Protein AF-A0A256Z3S7-F1 (afdb_monomer)

Structure (mmCIF, N/CA/C/O backbone):
data_AF-A0A256Z3S7-F1
#
_entry.id   AF-A0A256Z3S7-F1
#
loop_
_atom_site.group_PDB
_atom_site.id
_atom_site.type_symbol
_atom_site.label_atom_id
_atom_site.label_alt_id
_atom_site.label_comp_id
_atom_site.label_asym_id
_atom_site.label_entity_id
_atom_site.label_seq_id
_atom_site.pdbx_PDB_ins_code
_atom_site.Cartn_x
_atom_site.Cartn_y
_atom_site.Cartn_z
_atom_site.occupancy
_atom_site.B_iso_or_equiv
_atom_site.auth_seq_id
_atom_site.auth_comp_id
_atom_site.auth_asym_id
_atom_site.auth_atom_id
_atom_site.pdbx_PDB_model_num
ATOM 1 N N . MET A 1 1 ? -4.916 5.530 19.185 1.00 56.97 1 MET A N 1
ATOM 2 C CA . MET A 1 1 ? -5.969 5.073 18.255 1.00 56.97 1 MET A CA 1
ATOM 3 C C . MET A 1 1 ? -6.648 3.812 18.775 1.00 56.97 1 MET A C 1
ATOM 5 O O . MET A 1 1 ? -7.869 3.793 18.830 1.00 56.97 1 MET A O 1
ATOM 9 N N . GLU A 1 2 ? -5.880 2.841 19.279 1.00 60.59 2 GLU A N 1
ATOM 10 C CA . GLU A 1 2 ? -6.376 1.605 19.919 1.00 60.59 2 GLU A CA 1
ATOM 11 C C . GLU A 1 2 ? -7.534 1.818 20.911 1.00 60.59 2 GLU A C 1
ATOM 13 O O . GLU A 1 2 ? -8.605 1.255 20.718 1.00 60.59 2 GLU A O 1
ATOM 18 N N . GLN A 1 3 ? -7.397 2.727 21.888 1.00 55.47 3 GLN A N 1
ATOM 19 C CA . GLN A 1 3 ? -8.476 3.017 22.854 1.00 55.47 3 GLN A CA 1
ATOM 20 C C . GLN A 1 3 ? -9.798 3.489 22.218 1.00 55.47 3 GLN A C 1
ATOM 22 O O . GLN A 1 3 ? -10.855 3.338 22.820 1.00 55.47 3 GLN A O 1
ATOM 27 N N . ARG A 1 4 ? -9.764 4.111 21.030 1.00 59.88 4 ARG A N 1
ATOM 28 C CA . ARG A 1 4 ? -10.973 4.569 20.317 1.00 59.88 4 ARG A CA 1
ATOM 29 C C . ARG A 1 4 ? -11.617 3.428 19.534 1.00 59.88 4 ARG A C 1
ATOM 31 O O . ARG A 1 4 ? -12.839 3.381 19.465 1.00 59.88 4 ARG A O 1
ATOM 38 N N . ILE A 1 5 ? -10.804 2.527 18.984 1.00 60.25 5 ILE A N 1
ATOM 39 C CA . ILE A 1 5 ? -11.261 1.337 18.257 1.00 60.25 5 ILE A CA 1
ATOM 40 C C . ILE A 1 5 ? -12.014 0.407 19.209 1.00 60.25 5 ILE A C 1
ATOM 42 O O . ILE A 1 5 ? -13.134 0.020 18.901 1.00 60.25 5 ILE A O 1
ATOM 46 N N . GLU A 1 6 ? -11.473 0.158 20.406 1.00 61.12 6 GLU A N 1
ATOM 47 C CA . GLU A 1 6 ? -12.134 -0.666 21.433 1.00 61.12 6 GLU A CA 1
ATOM 48 C C . GLU A 1 6 ? -13.497 -0.117 21.896 1.00 61.12 6 GLU A C 1
ATOM 50 O O . GLU A 1 6 ? -14.339 -0.875 22.372 1.00 61.12 6 GLU A O 1
ATOM 55 N N . LEU A 1 7 ? -13.722 1.197 21.778 1.00 57.28 7 LEU A N 1
ATOM 56 C CA . LEU A 1 7 ? -14.959 1.862 22.205 1.00 57.28 7 LEU A CA 1
ATOM 57 C C . LEU A 1 7 ? -16.008 1.993 21.091 1.00 57.28 7 LEU A C 1
ATOM 59 O O . LEU A 1 7 ? -17.179 2.207 21.401 1.00 57.28 7 LEU A O 1
ATOM 63 N N . ALA A 1 8 ? -15.599 1.927 19.822 1.00 60.81 8 ALA A N 1
ATOM 64 C CA . ALA A 1 8 ? -16.454 2.232 18.673 1.00 60.81 8 ALA A CA 1
ATOM 65 C C . ALA A 1 8 ? -16.735 1.024 17.768 1.00 60.81 8 ALA A C 1
ATOM 67 O O . ALA A 1 8 ? -17.721 1.046 17.036 1.00 60.81 8 ALA A O 1
ATOM 68 N N . LEU A 1 9 ? -15.892 -0.011 17.805 1.00 59.59 9 LEU A N 1
ATOM 69 C CA . LEU A 1 9 ? -15.945 -1.161 16.903 1.00 59.59 9 LEU A CA 1
ATOM 70 C C . LEU A 1 9 ? -15.899 -2.471 17.698 1.00 59.59 9 LEU A C 1
ATOM 72 O O . LEU A 1 9 ? -15.352 -2.532 18.801 1.00 59.59 9 LEU A O 1
ATOM 76 N N . TYR A 1 10 ? -16.488 -3.536 17.148 1.00 64.56 10 TYR A N 1
ATOM 77 C CA . TYR A 1 10 ? -16.454 -4.846 17.796 1.00 64.56 10 TYR A CA 1
ATOM 78 C C . TYR A 1 10 ? -15.004 -5.353 17.907 1.00 64.56 10 TYR A C 1
ATOM 80 O O . TYR A 1 10 ? -14.239 -5.231 16.947 1.00 64.56 10 TYR A O 1
ATOM 88 N N . PRO A 1 11 ? -14.592 -5.955 19.035 1.00 58.75 11 PRO A N 1
ATOM 89 C CA . PRO A 1 11 ? -13.247 -6.508 19.163 1.00 58.75 11 PRO A CA 1
ATOM 90 C C . PRO A 1 11 ? -12.945 -7.506 18.034 1.00 58.75 11 PRO A C 1
ATOM 92 O O . PRO A 1 11 ? -13.712 -8.441 17.818 1.00 58.75 11 PRO A O 1
ATOM 95 N N . GLY A 1 12 ? -11.838 -7.300 17.314 1.00 67.06 12 GLY A N 1
ATOM 96 C CA . GLY A 1 12 ? -11.428 -8.146 16.184 1.00 67.06 12 GLY A CA 1
ATOM 97 C C . GLY A 1 12 ? -12.041 -7.788 14.823 1.00 67.06 12 GLY A C 1
ATOM 98 O O . GLY A 1 12 ? -11.757 -8.477 13.852 1.00 67.06 12 GLY A O 1
ATOM 99 N N . SER A 1 13 ? -12.835 -6.716 14.731 1.00 74.00 13 SER A N 1
ATOM 100 C CA . SER A 1 13 ? -13.404 -6.225 13.460 1.00 74.00 13 SER A CA 1
ATOM 101 C C . SER A 1 13 ? -12.474 -5.289 12.677 1.00 74.00 13 SER A C 1
ATOM 103 O O . SER A 1 13 ? -12.843 -4.793 11.619 1.00 74.00 13 SER A O 1
ATOM 105 N N . VAL A 1 14 ? -11.252 -5.053 13.161 1.00 77.12 14 VAL A N 1
ATOM 106 C CA . VAL A 1 14 ? -10.243 -4.220 12.492 1.00 77.12 14 VAL A CA 1
ATOM 107 C C . VAL A 1 14 ? -8.931 -4.987 12.433 1.00 77.12 14 VAL A C 1
ATOM 109 O O . VAL A 1 14 ? -8.476 -5.507 13.454 1.00 77.12 14 VAL A O 1
ATOM 112 N N . ASP A 1 15 ? -8.332 -5.057 11.246 1.00 82.38 15 ASP A N 1
ATOM 113 C CA . ASP A 1 15 ? -6.994 -5.612 11.072 1.00 82.38 15 ASP A CA 1
ATOM 114 C C . ASP A 1 15 ? -5.966 -4.764 11.840 1.00 82.38 15 ASP A C 1
ATOM 116 O O . ASP A 1 15 ? -6.046 -3.534 11.860 1.00 82.38 15 ASP A O 1
ATOM 120 N N . LEU A 1 16 ? -5.000 -5.418 12.485 1.00 80.81 16 LEU A N 1
ATOM 121 C CA . LEU A 1 16 ? -4.012 -4.766 13.347 1.00 80.81 16 LEU A CA 1
ATOM 122 C C . LEU A 1 16 ? -3.141 -3.746 12.605 1.00 80.81 16 LEU A C 1
ATOM 124 O O . LEU A 1 16 ? -2.611 -2.848 13.248 1.00 80.81 16 LEU A O 1
ATOM 128 N N . GLU A 1 17 ? -3.005 -3.854 11.282 1.00 82.69 17 GLU A N 1
ATOM 129 C CA . GLU A 1 17 ? -2.214 -2.907 10.493 1.00 82.69 17 GLU A CA 1
ATOM 130 C C . GLU A 1 17 ? -2.982 -1.615 10.134 1.00 82.69 17 GLU A C 1
ATOM 132 O O . GLU A 1 17 ? -2.378 -0.611 9.756 1.00 82.69 17 GLU A O 1
ATOM 137 N N . VAL A 1 18 ? -4.317 -1.610 10.241 1.00 85.44 18 VAL A N 1
ATOM 138 C CA . VAL A 1 18 ? -5.165 -0.465 9.851 1.00 85.44 18 VAL A CA 1
ATOM 139 C C . VAL A 1 18 ? -4.952 0.783 10.717 1.00 85.44 18 VAL A C 1
ATOM 141 O O . VAL A 1 18 ? -4.883 1.875 10.150 1.00 85.44 18 VAL A O 1
ATOM 144 N N . PRO A 1 19 ? -4.857 0.695 12.059 1.00 83.88 19 PRO A N 1
ATOM 145 C CA . PRO A 1 19 ? -4.697 1.875 12.906 1.00 83.88 19 PRO A CA 1
ATOM 146 C C . PRO A 1 19 ? -3.385 2.613 12.635 1.00 83.88 19 PRO A C 1
ATOM 148 O O . PRO A 1 19 ? -3.392 3.842 12.573 1.00 83.88 19 PRO A O 1
ATOM 151 N N . ASP A 1 20 ? -2.296 1.868 12.439 1.00 83.69 20 ASP A N 1
ATOM 152 C CA . ASP A 1 20 ? -0.979 2.423 12.122 1.00 83.69 20 ASP A CA 1
ATOM 153 C C . ASP A 1 20 ? -0.988 3.062 10.728 1.00 83.69 20 ASP A C 1
ATOM 155 O O . ASP A 1 20 ? -0.588 4.214 10.574 1.00 83.69 20 ASP A O 1
ATOM 159 N N . LEU A 1 21 ? -1.582 2.387 9.736 1.00 83.31 21 LEU A N 1
ATOM 160 C CA . LEU A 1 21 ? -1.725 2.940 8.389 1.00 83.31 21 LEU A CA 1
ATOM 161 C C . LEU A 1 21 ? -2.529 4.250 8.374 1.00 83.31 21 LEU A C 1
ATOM 163 O O . LEU A 1 21 ? -2.160 5.204 7.691 1.00 83.31 21 LEU A O 1
ATOM 167 N N . ILE A 1 22 ? -3.631 4.323 9.125 1.00 84.81 22 ILE A N 1
ATOM 168 C CA . ILE A 1 22 ? -4.441 5.546 9.216 1.00 84.81 22 ILE A CA 1
ATOM 169 C C . ILE A 1 22 ? -3.680 6.657 9.945 1.00 84.81 22 ILE A C 1
ATOM 171 O O . ILE A 1 22 ? -3.813 7.827 9.570 1.00 84.81 22 ILE A O 1
ATOM 175 N N . ALA A 1 23 ? -2.892 6.321 10.969 1.00 83.50 23 ALA A N 1
ATOM 176 C CA . ALA A 1 23 ? -2.044 7.288 11.655 1.00 83.50 23 ALA A CA 1
ATOM 177 C C . ALA A 1 23 ? -1.020 7.901 10.686 1.00 83.50 23 ALA A C 1
ATOM 179 O O . ALA A 1 23 ? -0.966 9.128 10.587 1.00 83.50 23 ALA A O 1
ATOM 180 N N . ASP A 1 24 ? -0.325 7.070 9.904 1.00 82.56 24 ASP A N 1
ATOM 181 C CA . ASP A 1 24 ? 0.627 7.508 8.874 1.00 82.56 24 ASP A CA 1
ATOM 182 C C . ASP A 1 24 ? -0.053 8.404 7.823 1.00 82.56 24 ASP A C 1
ATOM 184 O O . ASP A 1 24 ? 0.425 9.492 7.501 1.00 82.56 24 ASP A O 1
ATOM 188 N N . MET A 1 25 ? -1.227 7.999 7.320 1.00 79.50 25 MET A N 1
ATOM 189 C CA . MET A 1 25 ? -2.002 8.790 6.352 1.00 79.50 25 MET A CA 1
ATOM 190 C C . MET A 1 25 ? -2.455 10.146 6.905 1.00 79.50 25 MET A C 1
ATOM 192 O O . MET A 1 25 ? -2.652 11.091 6.139 1.00 79.50 25 MET A O 1
ATOM 196 N N . SER A 1 26 ? -2.662 10.234 8.219 1.00 79.06 26 SER A N 1
ATOM 197 C CA . SER A 1 26 ? -3.134 11.445 8.890 1.00 79.06 26 SER A CA 1
ATOM 198 C C . SER A 1 26 ? -1.993 12.367 9.310 1.00 79.06 26 SER A C 1
ATOM 200 O O . SER A 1 26 ? -2.240 13.556 9.531 1.00 79.06 26 SER A O 1
ATOM 202 N N . GLU A 1 27 ? -0.756 11.865 9.389 1.00 75.81 27 GLU A N 1
ATOM 203 C CA . GLU A 1 27 ? 0.432 12.641 9.756 1.00 75.81 27 GLU A CA 1
ATOM 204 C C . GLU A 1 27 ? 0.688 13.790 8.766 1.00 75.81 27 GLU A C 1
ATOM 206 O O . GLU A 1 27 ? 0.999 14.900 9.196 1.00 75.81 27 GLU A O 1
ATOM 211 N N . GLU A 1 28 ? 0.416 13.589 7.468 1.00 65.50 28 GLU A N 1
ATOM 212 C CA . GLU A 1 28 ? 0.464 14.656 6.449 1.00 65.50 28 GLU A CA 1
ATOM 213 C C . GLU A 1 28 ? -0.428 15.860 6.793 1.00 65.50 28 GLU A C 1
ATOM 215 O O . GLU A 1 28 ? -0.111 17.001 6.453 1.00 65.50 28 GLU A O 1
ATOM 220 N N . THR A 1 29 ? -1.560 15.610 7.452 1.00 63.44 29 THR A N 1
ATOM 221 C CA . THR A 1 29 ? -2.526 16.642 7.862 1.00 63.44 29 THR A CA 1
ATOM 222 C C . THR A 1 29 ? -2.371 17.078 9.319 1.00 63.44 29 THR A C 1
ATOM 224 O O . THR A 1 29 ? -2.857 18.147 9.685 1.00 63.44 29 THR A O 1
ATOM 227 N N . GLY A 1 30 ? -1.706 16.273 10.155 1.00 61.66 30 GLY A N 1
ATOM 228 C CA . GLY A 1 30 ? -1.516 16.517 11.586 1.00 61.66 30 GLY A CA 1
ATOM 229 C C . GLY A 1 30 ? -2.804 16.524 12.423 1.00 61.66 30 GLY A C 1
ATOM 230 O O . GLY A 1 30 ? -2.787 17.027 13.547 1.00 61.66 30 GLY A O 1
ATOM 231 N N . ASP A 1 31 ? -3.922 16.004 11.902 1.00 74.75 31 ASP A N 1
ATOM 232 C CA . ASP A 1 31 ? -5.238 16.111 12.540 1.00 74.75 31 ASP A CA 1
ATOM 233 C C . ASP A 1 31 ? -5.771 14.747 13.008 1.00 74.75 31 ASP A C 1
ATOM 235 O O . ASP A 1 31 ? -6.175 13.888 12.225 1.00 74.75 31 ASP A O 1
ATOM 239 N N . ALA A 1 32 ? -5.842 14.556 14.326 1.00 76.31 32 ALA A N 1
ATOM 240 C CA . ALA A 1 32 ? -6.436 13.363 14.927 1.00 76.31 32 ALA A CA 1
ATOM 241 C C . ALA A 1 32 ? -7.942 13.221 14.627 1.00 76.31 32 ALA A C 1
ATOM 243 O O . ALA A 1 32 ? -8.480 12.116 14.700 1.00 76.31 32 ALA A O 1
ATOM 244 N N . ARG A 1 33 ? -8.639 14.319 14.299 1.00 79.50 33 ARG A N 1
ATOM 245 C CA . ARG A 1 33 ? -10.028 14.274 13.826 1.00 79.50 33 ARG A CA 1
ATOM 246 C C . ARG A 1 33 ? -10.102 13.619 12.453 1.00 79.50 33 ARG A C 1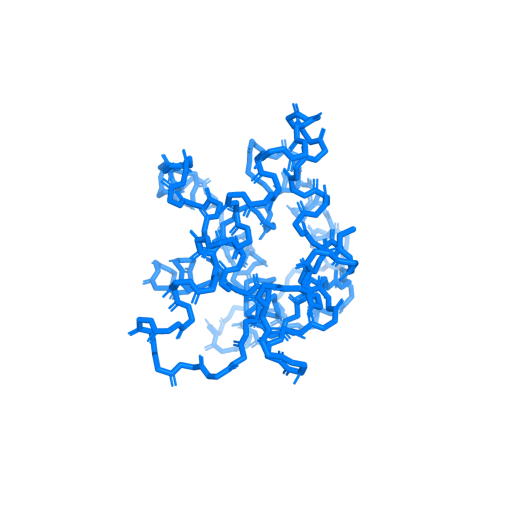
ATOM 248 O O . ARG A 1 33 ? -10.963 12.766 12.266 1.00 79.50 33 ARG A O 1
ATOM 255 N N . PHE A 1 34 ? -9.178 13.965 11.558 1.00 81.44 34 PHE A N 1
ATOM 256 C CA . PHE A 1 34 ? -9.082 13.355 10.235 1.00 81.44 34 PHE A CA 1
ATOM 257 C C . PHE A 1 34 ? -8.841 11.845 10.339 1.00 81.44 34 PHE A C 1
ATOM 259 O O . PHE A 1 34 ? -9.540 11.076 9.691 1.00 81.44 34 PHE A O 1
ATOM 266 N N . ALA A 1 35 ? -7.965 11.403 11.246 1.00 83.31 35 ALA A N 1
ATOM 267 C CA . ALA A 1 35 ? -7.741 9.976 11.500 1.00 83.31 35 ALA A CA 1
ATOM 268 C C . ALA A 1 35 ? -9.019 9.227 11.937 1.00 83.31 35 ALA A C 1
ATOM 270 O O . ALA A 1 35 ? -9.285 8.113 11.490 1.00 83.31 35 ALA A O 1
ATOM 271 N N . ILE A 1 36 ? -9.826 9.831 12.818 1.00 83.50 36 ILE A N 1
ATOM 272 C CA . ILE A 1 36 ? -11.085 9.232 13.295 1.00 83.50 36 ILE A CA 1
ATOM 273 C C . ILE A 1 36 ? -12.123 9.175 12.171 1.00 83.50 36 ILE A C 1
ATOM 275 O O . ILE A 1 36 ? -12.807 8.165 12.026 1.00 83.50 36 ILE A O 1
ATOM 279 N N . GLU A 1 37 ? -12.239 10.245 11.389 1.00 84.94 37 GLU A N 1
ATOM 280 C CA . GLU A 1 37 ? -13.148 10.311 10.245 1.00 84.94 37 GLU A CA 1
ATOM 281 C C . GLU A 1 37 ? -12.771 9.280 9.177 1.00 84.94 37 GLU A C 1
ATOM 283 O O . GLU A 1 37 ? -13.631 8.540 8.702 1.00 84.94 37 GLU A O 1
ATOM 288 N N . LEU A 1 38 ? -11.474 9.154 8.881 1.00 86.69 38 LEU A N 1
ATOM 289 C CA . LEU A 1 38 ? -10.950 8.178 7.932 1.00 86.69 38 LEU A CA 1
ATOM 290 C C . LEU A 1 38 ? -11.247 6.739 8.373 1.00 86.69 38 LEU A C 1
ATOM 292 O O . LEU A 1 38 ? -11.691 5.930 7.561 1.00 86.69 38 LEU A O 1
ATOM 296 N N . LEU A 1 39 ? -11.063 6.431 9.662 1.00 88.06 39 LEU A N 1
ATOM 297 C CA . LEU A 1 39 ? -11.407 5.123 10.226 1.00 88.06 39 LEU A CA 1
ATOM 298 C C . LEU A 1 39 ? -12.913 4.845 10.156 1.00 88.06 39 LEU A C 1
ATOM 300 O O . LEU A 1 39 ? -13.307 3.739 9.794 1.00 88.06 39 LEU A O 1
ATOM 304 N N . GLY A 1 40 ? -13.747 5.835 10.486 1.00 87.44 40 GLY A N 1
ATOM 305 C CA . GLY A 1 40 ? -15.200 5.714 10.378 1.00 87.44 40 GLY A CA 1
ATOM 306 C C . GLY A 1 40 ? -15.624 5.395 8.946 1.00 87.44 40 GLY A C 1
ATOM 307 O O . GLY A 1 40 ? -16.360 4.438 8.718 1.00 87.44 40 GLY A O 1
ATOM 308 N N . ARG A 1 41 ? -15.068 6.117 7.968 1.00 89.62 41 ARG A N 1
ATOM 309 C CA . ARG A 1 41 ? -15.360 5.877 6.554 1.00 89.62 41 ARG A CA 1
ATOM 310 C C . ARG A 1 41 ? -14.842 4.522 6.066 1.00 89.62 41 ARG A C 1
ATOM 312 O O . ARG A 1 41 ? -15.517 3.866 5.282 1.00 89.62 41 ARG A O 1
ATOM 319 N N . ALA A 1 42 ? -13.682 4.071 6.541 1.00 89.62 42 ALA A N 1
ATOM 320 C CA . ALA A 1 42 ? -13.169 2.737 6.231 1.00 89.62 42 ALA A CA 1
ATOM 321 C C . ALA A 1 42 ? -14.096 1.627 6.762 1.00 89.62 42 ALA A C 1
ATOM 323 O O . ALA A 1 42 ? -14.328 0.640 6.067 1.00 89.62 42 ALA A O 1
ATOM 324 N N . ALA A 1 43 ? -14.656 1.799 7.963 1.00 88.81 43 ALA A N 1
ATOM 325 C CA . ALA A 1 43 ? -15.629 0.866 8.526 1.00 88.81 43 ALA A CA 1
ATOM 326 C C . ALA A 1 43 ? -16.940 0.839 7.724 1.00 88.81 43 ALA A C 1
ATOM 328 O O . ALA A 1 43 ? -17.429 -0.243 7.409 1.00 88.81 43 ALA A O 1
ATOM 329 N N . GLU A 1 44 ? -17.457 2.004 7.321 1.00 89.62 44 GLU A N 1
ATOM 330 C CA . GLU A 1 44 ? -18.629 2.092 6.435 1.00 89.62 44 GLU A CA 1
ATOM 331 C C . GLU A 1 44 ? -18.391 1.365 5.104 1.00 89.62 44 GLU A C 1
ATOM 333 O O . GLU A 1 44 ? -19.244 0.607 4.657 1.00 89.62 44 GLU A O 1
ATOM 338 N N . ILE A 1 45 ? -17.216 1.539 4.485 1.00 88.88 45 ILE A N 1
ATOM 339 C CA . ILE A 1 45 ? -16.866 0.857 3.228 1.00 88.88 45 ILE A CA 1
ATOM 340 C C . ILE A 1 45 ? -16.808 -0.666 3.417 1.00 88.88 45 ILE A C 1
ATOM 342 O O . ILE A 1 45 ? -17.262 -1.401 2.540 1.00 88.88 45 ILE A O 1
ATOM 346 N N . ALA A 1 46 ? -16.267 -1.147 4.540 1.00 88.94 46 ALA A N 1
ATOM 347 C CA . ALA A 1 46 ? -16.254 -2.575 4.859 1.00 88.94 46 ALA A CA 1
ATOM 348 C C . ALA A 1 46 ? -17.686 -3.127 4.982 1.00 88.94 46 ALA A C 1
ATOM 350 O O . ALA A 1 46 ? -18.015 -4.146 4.374 1.00 88.94 46 ALA A O 1
ATOM 351 N N . GLU A 1 47 ? -18.561 -2.409 5.691 1.00 86.62 47 GLU A N 1
ATOM 352 C CA . GLU A 1 47 ? -19.967 -2.780 5.868 1.00 86.62 47 GLU A CA 1
ATOM 353 C C . GLU A 1 47 ? -20.741 -2.768 4.539 1.00 86.62 47 GLU A C 1
ATOM 355 O O . GLU A 1 47 ? -21.451 -3.726 4.229 1.00 86.62 47 GLU A O 1
ATOM 360 N N . GLU A 1 48 ? -20.548 -1.740 3.705 1.00 88.75 48 GLU A N 1
ATOM 361 C CA . GLU A 1 48 ? -21.125 -1.643 2.355 1.00 88.75 48 GLU A CA 1
ATOM 362 C C . GLU A 1 48 ? -20.711 -2.831 1.462 1.00 88.75 48 GLU A C 1
ATOM 364 O O . GLU A 1 48 ? -21.490 -3.279 0.615 1.00 88.75 48 GLU A O 1
ATOM 369 N N . ARG A 1 49 ? -19.500 -3.368 1.663 1.00 87.06 49 ARG A N 1
ATOM 370 C CA . ARG A 1 49 ? -18.970 -4.552 0.962 1.00 87.06 49 ARG A CA 1
ATOM 371 C C . ARG A 1 49 ? -19.397 -5.881 1.594 1.00 87.06 49 ARG A C 1
ATOM 373 O O . ARG A 1 49 ? -19.138 -6.934 1.013 1.00 87.06 49 ARG A O 1
ATOM 380 N N . GLY A 1 50 ? -20.077 -5.848 2.740 1.00 86.94 50 GLY A N 1
ATOM 381 C CA . GLY A 1 50 ? -20.462 -7.037 3.500 1.00 86.94 50 GLY A CA 1
ATOM 382 C C . GLY A 1 50 ? -19.279 -7.742 4.169 1.00 86.94 50 GLY A C 1
ATOM 383 O O . GLY A 1 50 ? -19.347 -8.946 4.414 1.00 86.94 50 GLY A O 1
ATOM 384 N N . GLU A 1 51 ? -18.191 -7.017 4.430 1.00 87.69 51 GLU A N 1
ATOM 385 C CA . GLU A 1 51 ? -16.992 -7.530 5.086 1.00 87.69 51 GLU A CA 1
ATOM 386 C C . GLU A 1 51 ? -17.030 -7.217 6.588 1.00 87.69 51 GLU A C 1
ATOM 388 O O . GLU A 1 51 ? -17.196 -6.073 7.003 1.00 87.69 51 GLU A O 1
ATOM 393 N N . GLU A 1 52 ? -16.849 -8.241 7.424 1.00 81.44 52 GLU A N 1
ATOM 394 C CA . GLU A 1 52 ? -16.845 -8.098 8.891 1.00 81.44 52 GLU A CA 1
ATOM 395 C C . GLU A 1 52 ? -15.526 -7.519 9.439 1.00 81.44 52 GLU A C 1
ATOM 397 O O . GLU A 1 52 ? -15.438 -7.172 10.618 1.00 81.44 52 GLU A O 1
ATOM 402 N N . LEU A 1 53 ? -14.495 -7.440 8.590 1.00 86.44 53 LEU A N 1
ATOM 403 C CA . LEU A 1 53 ? -13.153 -6.991 8.939 1.00 86.44 53 LEU A CA 1
ATOM 404 C C . LEU A 1 53 ? -12.786 -5.736 8.143 1.00 86.44 53 LEU A C 1
ATOM 406 O O . LEU A 1 53 ? -12.747 -5.743 6.913 1.00 86.44 53 LEU A O 1
ATOM 410 N N . VAL A 1 54 ? -12.434 -4.664 8.846 1.00 88.31 54 VAL A N 1
ATOM 411 C CA . VAL A 1 54 ? -11.822 -3.483 8.240 1.00 88.31 54 VAL A CA 1
ATOM 412 C C . VAL A 1 54 ? -10.373 -3.809 7.892 1.00 88.31 54 VAL A C 1
ATOM 414 O O . VAL A 1 54 ? -9.579 -4.125 8.777 1.00 88.31 54 VAL A O 1
ATOM 417 N N . THR A 1 55 ? -10.027 -3.722 6.609 1.00 89.12 55 THR A N 1
ATOM 418 C CA . THR A 1 55 ? -8.699 -4.037 6.074 1.00 89.12 55 THR A CA 1
ATOM 419 C C . THR A 1 55 ? -7.952 -2.764 5.656 1.00 89.12 55 THR A C 1
ATOM 421 O O . THR A 1 55 ? -8.570 -1.705 5.487 1.00 89.12 55 THR A O 1
ATOM 424 N N . PRO A 1 56 ? -6.627 -2.839 5.423 1.00 86.44 56 PRO A N 1
ATOM 425 C CA . PRO A 1 56 ? -5.851 -1.723 4.875 1.00 86.44 56 PRO A CA 1
ATOM 426 C C . PRO A 1 56 ? -6.403 -1.159 3.558 1.00 86.44 56 PRO A C 1
ATOM 428 O O . PRO A 1 56 ? -6.254 0.029 3.271 1.00 86.44 56 PRO A O 1
ATOM 431 N N . GLU A 1 57 ? -7.078 -1.992 2.765 1.00 84.44 57 GLU A N 1
ATOM 432 C CA . GLU A 1 57 ? -7.701 -1.561 1.518 1.00 84.44 57 GLU A CA 1
ATOM 433 C C . GLU A 1 57 ? -8.901 -0.639 1.759 1.00 84.44 57 GLU A C 1
ATOM 435 O O . GLU A 1 57 ? -9.046 0.367 1.066 1.00 84.44 57 GLU A O 1
ATOM 440 N N . HIS A 1 58 ? -9.703 -0.901 2.795 1.00 89.88 58 HIS A N 1
ATOM 441 C CA . HIS A 1 58 ? -10.797 -0.010 3.186 1.00 89.88 58 HIS A CA 1
ATOM 442 C C . HIS A 1 58 ? -10.284 1.363 3.637 1.00 89.88 58 HIS A C 1
ATOM 444 O O . HIS A 1 58 ? -10.891 2.382 3.308 1.00 89.88 58 HIS A O 1
ATOM 450 N N . ALA A 1 59 ? -9.140 1.409 4.329 1.00 87.75 59 ALA A N 1
ATOM 451 C CA . ALA A 1 59 ? -8.501 2.664 4.728 1.00 87.75 59 ALA A CA 1
ATOM 452 C C . ALA A 1 59 ? -8.010 3.479 3.517 1.00 87.75 59 ALA A C 1
ATOM 454 O O . ALA A 1 59 ? -8.256 4.685 3.440 1.00 87.75 59 ALA A O 1
ATOM 455 N N . ARG A 1 60 ? -7.381 2.827 2.528 1.00 85.00 60 ARG A N 1
ATOM 456 C CA . ARG A 1 60 ? -6.994 3.482 1.265 1.00 85.00 60 ARG A CA 1
ATOM 457 C C . ARG A 1 60 ? -8.204 3.980 0.481 1.00 85.00 60 ARG A C 1
ATOM 459 O O . ARG A 1 60 ? -8.204 5.128 0.042 1.00 85.00 60 ARG A O 1
ATOM 466 N N . ALA A 1 61 ? -9.250 3.161 0.361 1.00 84.06 61 ALA A N 1
ATOM 467 C CA . ALA A 1 61 ? -10.502 3.557 -0.282 1.00 84.06 61 ALA A CA 1
ATOM 468 C C . ALA A 1 61 ? -11.114 4.789 0.403 1.00 84.06 61 ALA A C 1
ATOM 470 O O . ALA A 1 61 ? -11.477 5.754 -0.268 1.00 84.06 61 ALA A O 1
ATOM 471 N N . ALA A 1 62 ? -11.147 4.815 1.738 1.00 87.19 62 ALA A N 1
ATOM 472 C CA . ALA A 1 62 ? -11.598 5.975 2.501 1.00 87.19 62 ALA A CA 1
ATOM 473 C C . ALA A 1 62 ? -10.762 7.237 2.209 1.00 87.19 62 ALA A C 1
ATOM 475 O O . ALA A 1 62 ? -11.329 8.319 2.056 1.00 87.19 62 ALA A O 1
ATOM 476 N N . LYS A 1 63 ? -9.431 7.114 2.070 1.00 81.69 63 LYS A N 1
ATOM 477 C CA . LYS A 1 63 ? -8.544 8.250 1.740 1.00 81.69 63 LYS A CA 1
ATOM 478 C C . LYS A 1 63 ? -8.843 8.798 0.343 1.00 81.69 63 LYS A C 1
ATOM 480 O O . LYS A 1 63 ? -8.936 10.017 0.175 1.00 81.69 63 LYS A O 1
ATOM 485 N N . ALA A 1 64 ? -9.053 7.909 -0.627 1.00 76.12 64 ALA A N 1
ATOM 486 C CA . ALA A 1 64 ? -9.389 8.266 -2.004 1.00 76.12 64 ALA A CA 1
ATOM 487 C C . ALA A 1 64 ? -10.736 8.999 -2.119 1.00 76.12 64 ALA A C 1
ATOM 489 O O . ALA A 1 64 ? -10.851 9.947 -2.894 1.00 76.12 64 ALA A O 1
ATOM 490 N N . TYR A 1 65 ? -11.731 8.647 -1.295 1.00 75.00 65 TYR A N 1
ATOM 491 C CA . TYR A 1 65 ? -12.998 9.389 -1.229 1.00 75.00 65 TYR A CA 1
ATOM 492 C C . TYR A 1 65 ? -12.814 10.851 -0.796 1.00 75.00 65 TYR A C 1
ATOM 494 O O . TYR A 1 65 ? -13.521 11.731 -1.289 1.00 75.00 65 TYR A O 1
ATOM 502 N N . THR A 1 66 ? -11.874 11.125 0.111 1.00 68.06 66 THR A N 1
ATOM 503 C CA . THR A 1 66 ? -11.656 12.477 0.652 1.00 68.06 66 THR A CA 1
ATOM 504 C C . THR A 1 66 ? -10.791 13.348 -0.259 1.00 68.06 66 THR A C 1
ATOM 506 O O . THR A 1 66 ? -10.955 14.569 -0.300 1.00 68.06 66 THR A O 1
ATOM 509 N N . LYS A 1 67 ? -9.880 12.734 -1.019 1.00 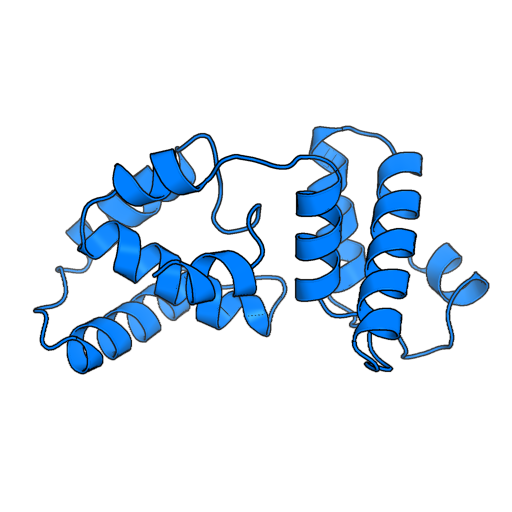63.81 67 LYS A N 1
ATOM 510 C CA . LYS A 1 67 ? -9.116 13.386 -2.088 1.00 63.81 67 LYS A CA 1
ATOM 511 C C . LYS A 1 67 ? -9.228 12.543 -3.359 1.00 63.81 67 LYS A C 1
ATOM 513 O O . LYS A 1 67 ? -8.341 11.721 -3.593 1.00 63.81 67 LYS A O 1
ATOM 51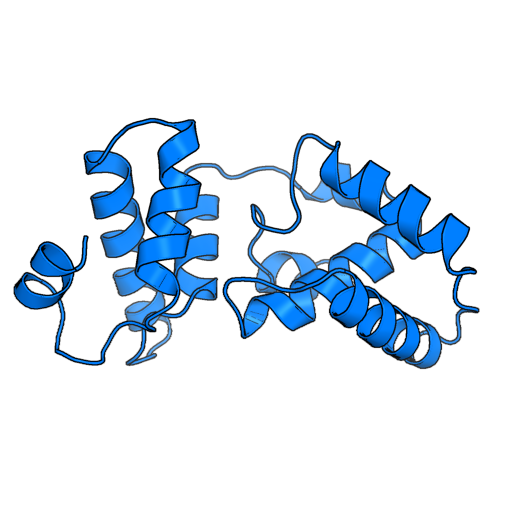8 N N . PRO A 1 68 ? -10.264 12.754 -4.192 1.00 58.38 68 PRO A N 1
ATOM 519 C CA . PRO A 1 68 ? -10.323 12.130 -5.504 1.00 58.38 68 PRO A CA 1
ATOM 520 C C . PRO A 1 68 ? -9.186 12.700 -6.360 1.00 58.38 68 PRO A C 1
ATOM 522 O O . PRO A 1 68 ? -9.308 13.760 -6.974 1.00 58.38 68 PRO A O 1
ATOM 525 N N . TYR A 1 69 ? -8.036 12.032 -6.337 1.00 60.50 69 TYR A N 1
ATOM 526 C CA . TYR A 1 69 ? -6.955 12.287 -7.275 1.00 60.50 69 TYR A CA 1
ATOM 527 C C . TYR A 1 69 ? -7.371 11.717 -8.628 1.00 60.50 69 TYR A C 1
ATOM 529 O O . TYR A 1 69 ? -7.770 10.561 -8.718 1.00 60.50 69 TYR A O 1
ATOM 537 N N . ILE A 1 70 ? -7.252 12.512 -9.691 1.00 60.06 70 ILE A N 1
ATOM 538 C CA . ILE A 1 70 ? -7.306 11.984 -11.056 1.00 60.06 70 ILE A CA 1
ATOM 539 C C . ILE A 1 70 ? -5.952 11.312 -11.295 1.00 60.06 70 ILE A C 1
ATOM 541 O O . ILE A 1 70 ? -4.970 11.971 -11.632 1.00 60.06 70 ILE A O 1
ATOM 545 N N . TYR A 1 71 ? -5.868 10.014 -11.011 1.00 69.44 71 TYR A N 1
ATOM 546 C CA . TYR A 1 71 ? -4.652 9.222 -11.222 1.00 69.44 71 TYR A CA 1
ATOM 547 C C . TYR A 1 71 ? -4.524 8.729 -12.664 1.00 69.44 71 TYR A C 1
ATOM 549 O O . TYR A 1 71 ? -3.427 8.356 -13.059 1.00 69.44 71 TYR A O 1
ATOM 557 N N . GLU A 1 72 ? -5.602 8.760 -13.453 1.00 74.75 72 GLU A N 1
ATOM 558 C CA . GLU A 1 72 ? -5.637 8.291 -14.847 1.00 74.75 72 GLU A CA 1
ATOM 559 C C . GLU A 1 72 ? -4.549 8.972 -15.693 1.00 74.75 72 GLU A C 1
ATOM 561 O O . GLU A 1 72 ? -3.685 8.287 -16.231 1.00 74.75 72 GLU A O 1
ATOM 566 N N . ASP A 1 73 ? -4.489 10.310 -15.684 1.00 75.50 73 ASP A N 1
ATOM 567 C CA . ASP A 1 73 ? -3.471 11.084 -16.416 1.00 75.50 73 ASP A CA 1
ATOM 568 C C . ASP A 1 73 ? -2.034 10.734 -15.986 1.00 75.50 73 ASP A C 1
ATOM 570 O O . ASP A 1 73 ? -1.096 10.754 -16.787 1.00 75.50 73 ASP A O 1
ATOM 574 N N . ILE A 1 74 ? -1.844 10.414 -14.702 1.00 77.62 74 ILE A N 1
ATOM 575 C CA . ILE A 1 74 ? -0.536 10.041 -14.161 1.00 77.62 74 ILE A CA 1
ATOM 576 C C . ILE A 1 74 ? -0.177 8.635 -14.625 1.00 77.62 74 ILE A C 1
ATOM 578 O O . ILE A 1 74 ? 0.926 8.451 -15.134 1.00 77.62 74 ILE A O 1
ATOM 582 N N . VAL A 1 75 ? -1.088 7.668 -14.508 1.00 81.00 75 VAL A N 1
ATOM 583 C CA . VAL A 1 75 ? -0.866 6.286 -14.950 1.00 81.00 75 VAL A CA 1
ATOM 584 C C . VAL A 1 75 ? -0.639 6.220 -16.465 1.00 81.00 75 VAL A C 1
ATOM 586 O O . VAL A 1 75 ? 0.265 5.505 -16.905 1.00 81.00 75 VAL A O 1
ATOM 589 N N . ASP A 1 76 ? -1.362 7.019 -17.251 1.00 83.50 76 ASP A N 1
ATOM 590 C CA . ASP A 1 76 ? -1.172 7.157 -18.701 1.00 83.50 76 ASP A CA 1
ATOM 591 C C . ASP A 1 76 ? 0.196 7.744 -19.073 1.00 83.50 76 ASP A C 1
ATOM 593 O O . ASP A 1 76 ? 0.760 7.422 -20.122 1.00 83.50 76 ASP A O 1
ATOM 597 N N . SER A 1 77 ? 0.770 8.585 -18.208 1.00 84.62 77 SER A N 1
ATOM 598 C CA . SER A 1 77 ? 2.112 9.140 -18.416 1.00 84.62 77 SER A CA 1
ATOM 599 C C . SER A 1 77 ? 3.246 8.148 -18.117 1.00 84.62 77 SER A C 1
ATOM 601 O O . SER A 1 77 ? 4.389 8.379 -18.525 1.00 84.62 77 SER A O 1
ATOM 603 N N . LEU A 1 78 ? 2.955 7.044 -17.416 1.00 87.62 78 LEU A N 1
ATOM 604 C CA . LEU A 1 78 ? 3.946 6.037 -17.039 1.00 87.62 78 LEU A CA 1
ATOM 605 C C . LEU A 1 78 ? 4.320 5.142 -18.221 1.00 87.62 78 LEU A C 1
ATOM 607 O O . LEU A 1 78 ? 3.489 4.741 -19.034 1.00 87.62 78 LEU A O 1
ATOM 611 N N . ASN A 1 79 ? 5.588 4.734 -18.277 1.00 90.38 79 ASN A N 1
ATOM 612 C CA . ASN A 1 79 ? 5.991 3.698 -19.220 1.00 90.38 79 ASN A CA 1
ATOM 613 C C . ASN A 1 79 ? 5.470 2.314 -18.789 1.00 90.38 79 ASN A C 1
ATOM 615 O O . ASN A 1 79 ? 5.160 2.077 -17.623 1.00 90.38 79 ASN A O 1
ATOM 619 N N . ILE A 1 80 ? 5.454 1.358 -19.720 1.00 90.88 80 ILE A N 1
ATOM 620 C CA . ILE A 1 80 ? 4.915 0.012 -19.472 1.00 90.88 80 ILE A CA 1
ATOM 621 C C . ILE A 1 80 ? 5.535 -0.692 -18.254 1.00 90.88 80 ILE A C 1
ATOM 623 O O . ILE A 1 80 ? 4.841 -1.390 -17.527 1.00 90.88 80 ILE A O 1
ATOM 627 N N . HIS A 1 81 ? 6.831 -0.517 -17.988 1.00 93.00 81 HIS A N 1
ATOM 628 C CA . HIS A 1 81 ? 7.457 -1.147 -16.828 1.00 93.00 81 HIS A CA 1
ATOM 629 C C . HIS A 1 81 ? 7.108 -0.437 -15.524 1.00 93.00 81 HIS A C 1
ATOM 631 O O . HIS A 1 81 ? 6.938 -1.117 -14.517 1.00 93.00 81 HIS A O 1
ATOM 637 N N . GLN A 1 82 ? 6.957 0.886 -15.540 1.00 90.50 82 GLN A N 1
ATOM 638 C CA . GLN A 1 82 ? 6.441 1.643 -14.400 1.00 90.50 82 GLN A CA 1
ATOM 639 C C . GLN A 1 82 ? 4.989 1.249 -14.088 1.00 90.50 82 GLN A C 1
ATOM 641 O O . GLN A 1 82 ? 4.661 1.027 -12.927 1.00 90.50 82 GLN A O 1
ATOM 646 N N . GLN A 1 83 ? 4.143 1.052 -15.104 1.00 89.88 83 GLN A N 1
ATOM 647 C CA . GLN A 1 83 ? 2.780 0.538 -14.918 1.00 89.88 83 GLN A CA 1
ATOM 648 C C . GLN A 1 83 ? 2.779 -0.876 -14.319 1.00 89.88 83 GLN A C 1
ATOM 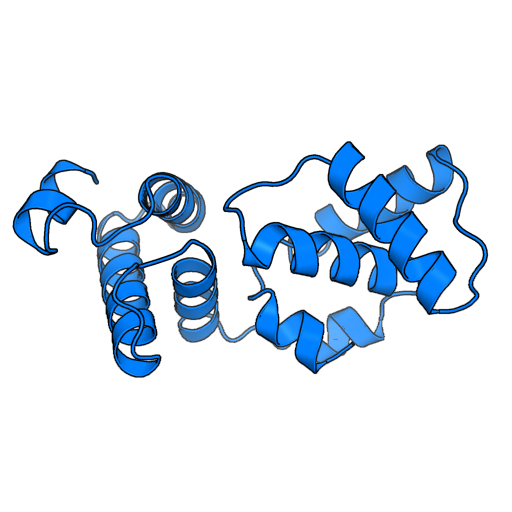650 O O . GLN A 1 83 ? 2.050 -1.143 -13.369 1.00 89.88 83 GLN A O 1
ATOM 655 N N . ILE A 1 84 ? 3.648 -1.775 -14.798 1.00 92.38 84 ILE A N 1
ATOM 656 C CA . ILE A 1 84 ? 3.773 -3.129 -14.229 1.00 92.38 84 ILE A CA 1
ATOM 657 C C . ILE A 1 84 ? 4.282 -3.083 -12.778 1.00 92.38 84 ILE A C 1
ATOM 659 O O . ILE A 1 84 ? 3.817 -3.855 -11.943 1.00 92.38 84 ILE A O 1
ATOM 663 N N . GLN A 1 85 ? 5.217 -2.185 -12.449 1.00 91.56 85 GLN A N 1
ATOM 664 C CA . GLN A 1 85 ? 5.689 -1.983 -11.072 1.00 91.56 85 GLN A CA 1
ATOM 665 C C . GLN A 1 85 ? 4.573 -1.472 -10.157 1.00 91.56 85 GLN A C 1
ATOM 667 O O . GLN A 1 85 ? 4.418 -1.972 -9.043 1.00 91.56 85 GLN A O 1
ATOM 672 N N . LEU A 1 86 ? 3.785 -0.511 -10.642 1.00 88.50 86 LEU A N 1
ATOM 673 C CA . LEU A 1 86 ? 2.626 0.013 -9.933 1.00 88.50 86 LEU A CA 1
ATOM 674 C C . LEU A 1 86 ? 1.590 -1.093 -9.690 1.00 88.50 86 LEU A C 1
ATOM 676 O O . LEU A 1 86 ? 1.142 -1.271 -8.561 1.00 88.50 86 LEU A O 1
ATOM 680 N N . LEU A 1 87 ? 1.285 -1.896 -10.713 1.00 89.06 87 LEU A N 1
ATOM 681 C CA . LEU A 1 87 ? 0.375 -3.036 -10.609 1.00 89.06 87 LEU A CA 1
ATOM 682 C C . LEU A 1 87 ? 0.883 -4.097 -9.622 1.00 89.06 87 LEU A C 1
ATOM 684 O O . LEU A 1 87 ? 0.105 -4.612 -8.821 1.00 89.06 87 LEU A O 1
ATOM 688 N N . ALA A 1 88 ? 2.181 -4.412 -9.647 1.00 91.50 88 ALA A N 1
ATOM 689 C CA . ALA A 1 88 ? 2.803 -5.356 -8.720 1.00 91.50 88 ALA A CA 1
ATOM 690 C C . ALA A 1 88 ? 2.631 -4.910 -7.265 1.00 91.50 88 ALA A C 1
ATOM 692 O O . ALA A 1 88 ? 2.167 -5.672 -6.415 1.00 91.50 88 ALA A O 1
ATOM 693 N N . ALA A 1 89 ? 2.959 -3.651 -6.983 1.00 89.06 89 ALA A N 1
ATOM 694 C CA . ALA A 1 89 ? 2.809 -3.091 -5.651 1.00 89.06 89 ALA A CA 1
ATOM 695 C C . ALA A 1 89 ? 1.332 -3.008 -5.230 1.00 89.06 89 ALA A C 1
ATOM 697 O O . ALA A 1 89 ? 1.009 -3.401 -4.111 1.00 89.06 89 ALA A O 1
ATOM 698 N N . ALA A 1 90 ? 0.423 -2.619 -6.131 1.00 86.50 90 ALA A N 1
ATOM 699 C CA . ALA A 1 90 ? -1.016 -2.617 -5.870 1.00 86.50 90 ALA A CA 1
ATOM 700 C C . ALA A 1 90 ? -1.539 -4.019 -5.507 1.00 86.50 90 ALA A C 1
ATOM 702 O O . ALA A 1 90 ? -2.206 -4.191 -4.487 1.00 86.50 90 ALA A O 1
ATOM 703 N N . ARG A 1 91 ? -1.184 -5.061 -6.274 1.00 88.25 91 ARG A N 1
ATOM 704 C CA . ARG A 1 91 ? -1.597 -6.450 -5.987 1.00 88.25 91 ARG A 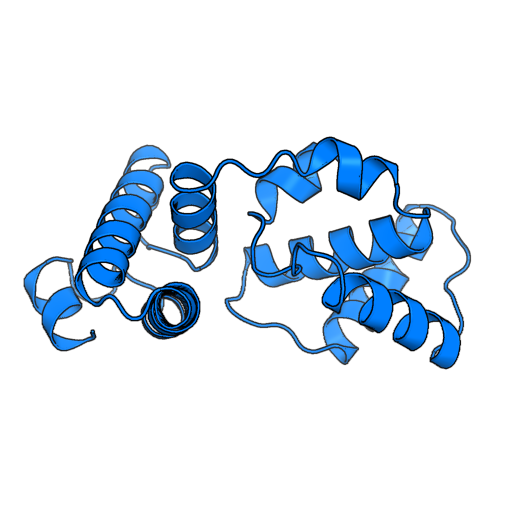CA 1
ATOM 705 C C . ARG A 1 91 ? -1.159 -6.921 -4.600 1.00 88.25 91 ARG A C 1
ATOM 707 O O . ARG A 1 91 ? -1.929 -7.619 -3.933 1.00 88.25 91 ARG A O 1
ATOM 714 N N . LEU A 1 92 ? 0.050 -6.548 -4.178 1.00 88.25 92 LEU A N 1
ATOM 715 C CA . LEU A 1 92 ? 0.600 -6.878 -2.862 1.00 88.25 92 LEU A CA 1
ATOM 716 C C . LEU A 1 92 ? -0.099 -6.098 -1.746 1.00 88.25 92 LEU A C 1
ATOM 718 O O . LEU A 1 92 ? -0.525 -6.694 -0.754 1.00 88.25 92 LEU A O 1
ATOM 722 N N . LEU A 1 93 ? -0.262 -4.787 -1.933 1.00 84.31 93 LEU A N 1
ATOM 723 C CA . LEU A 1 93 ? -0.889 -3.902 -0.957 1.00 84.31 93 LEU A CA 1
ATOM 724 C C . LEU A 1 93 ? -2.367 -4.221 -0.763 1.00 84.31 93 LEU A C 1
ATOM 726 O O . LEU A 1 93 ? -2.845 -4.135 0.357 1.00 84.31 93 LEU A O 1
ATOM 730 N N . ARG A 1 94 ? -3.088 -4.729 -1.765 1.00 81.69 94 ARG A N 1
ATOM 731 C CA . ARG A 1 94 ? -4.488 -5.159 -1.582 1.00 81.69 94 ARG A CA 1
ATOM 732 C C . ARG A 1 94 ? -4.701 -6.073 -0.361 1.00 81.69 94 ARG A C 1
ATOM 734 O O . ARG A 1 94 ? -5.788 -6.102 0.199 1.00 81.69 94 ARG A O 1
ATOM 741 N N . LYS A 1 95 ? -3.681 -6.842 0.039 1.00 77.50 95 LYS A N 1
ATOM 742 C CA . LYS A 1 95 ? -3.740 -7.766 1.184 1.00 77.50 95 LYS A CA 1
ATOM 743 C C . LYS A 1 95 ? -2.923 -7.324 2.403 1.00 77.50 95 LYS A C 1
ATOM 745 O O . LYS A 1 95 ? -2.921 -8.055 3.386 1.00 77.50 95 LYS A O 1
ATOM 750 N N . LYS A 1 96 ? -2.171 -6.225 2.317 1.00 80.81 96 LYS A N 1
ATOM 751 C CA . LYS A 1 96 ? -1.199 -5.801 3.337 1.00 80.81 96 LYS A CA 1
ATOM 752 C C . LYS A 1 96 ? -1.191 -4.281 3.482 1.00 80.81 96 LYS A C 1
ATOM 754 O O . LYS A 1 96 ? -1.344 -3.557 2.497 1.00 80.81 96 LYS A O 1
ATOM 759 N N . ALA A 1 97 ? -0.934 -3.768 4.678 1.00 75.25 97 ALA A N 1
ATOM 760 C CA . ALA A 1 97 ? -0.707 -2.333 4.836 1.00 75.25 97 ALA A CA 1
ATOM 761 C C . ALA A 1 97 ? 0.595 -1.889 4.162 1.00 75.25 97 ALA A C 1
ATOM 763 O O . ALA A 1 97 ? 0.612 -0.860 3.488 1.00 75.25 97 ALA A O 1
ATOM 764 N N . TYR A 1 98 ? 1.644 -2.710 4.263 1.00 78.75 98 TYR A N 1
ATOM 765 C CA . TYR A 1 98 ? 2.976 -2.400 3.750 1.00 78.75 98 TYR A CA 1
ATOM 766 C C . TYR A 1 98 ? 3.539 -3.539 2.896 1.00 78.75 98 TYR A C 1
ATOM 768 O O . TYR A 1 98 ? 3.205 -4.715 3.057 1.00 78.75 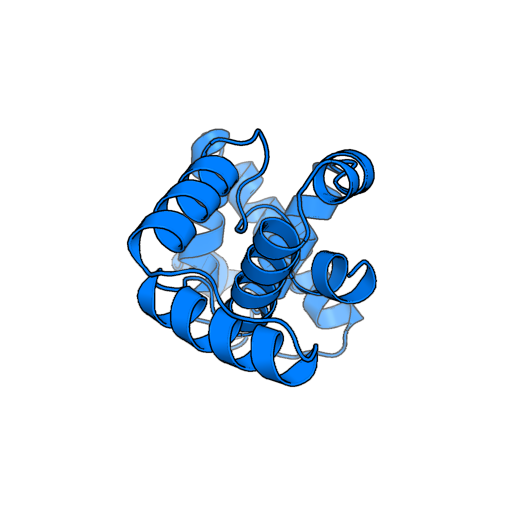98 TYR A O 1
ATOM 776 N N . THR A 1 99 ? 4.449 -3.193 1.989 1.00 84.44 99 THR A N 1
ATOM 777 C CA . THR A 1 99 ? 5.224 -4.166 1.218 1.00 84.44 99 THR A CA 1
ATOM 778 C C . THR A 1 99 ? 6.659 -3.690 1.047 1.00 84.44 99 THR A C 1
ATOM 780 O O . THR A 1 99 ? 6.948 -2.494 1.072 1.00 84.44 99 THR A O 1
ATOM 783 N N . THR A 1 100 ? 7.581 -4.634 0.895 1.00 87.56 100 THR A N 1
ATOM 784 C CA . THR A 1 100 ? 8.998 -4.340 0.674 1.00 87.56 100 THR A CA 1
ATOM 785 C C . THR A 1 100 ? 9.321 -4.265 -0.815 1.00 87.56 100 THR A C 1
ATOM 787 O O . THR A 1 100 ? 8.740 -4.983 -1.628 1.00 87.56 100 THR A O 1
ATOM 790 N N . THR A 1 101 ? 10.338 -3.485 -1.188 1.00 87.81 101 THR A N 1
ATOM 791 C CA . THR A 1 101 ? 10.803 -3.417 -2.584 1.00 87.81 101 THR A CA 1
ATOM 792 C C . THR A 1 101 ? 11.139 -4.790 -3.171 1.00 87.81 101 THR A C 1
ATOM 794 O O . THR A 1 101 ? 10.865 -5.047 -4.339 1.00 87.81 101 THR A O 1
ATOM 797 N N . GLY A 1 102 ? 11.695 -5.696 -2.361 1.00 89.00 102 GLY A N 1
ATOM 798 C CA . GLY A 1 102 ? 12.015 -7.052 -2.803 1.00 89.00 102 GLY A CA 1
ATOM 799 C C . GLY A 1 102 ? 10.783 -7.927 -3.058 1.00 89.00 102 GLY A C 1
ATOM 800 O O . GLY A 1 102 ? 10.850 -8.836 -3.878 1.00 89.00 102 GLY A O 1
ATOM 801 N N . GLU A 1 103 ? 9.657 -7.684 -2.383 1.00 90.69 103 GLU A N 1
ATOM 802 C CA . GLU A 1 103 ? 8.383 -8.333 -2.724 1.00 90.69 103 GLU A CA 1
ATOM 803 C C . GLU A 1 103 ? 7.826 -7.778 -4.036 1.00 90.69 103 GLU A C 1
ATOM 805 O O . GLU A 1 103 ? 7.452 -8.563 -4.907 1.00 90.69 103 GLU A O 1
ATOM 810 N N . VAL A 1 104 ? 7.862 -6.453 -4.213 1.00 91.44 104 VAL A N 1
ATOM 811 C CA . VAL A 1 104 ? 7.417 -5.793 -5.450 1.00 91.44 104 VAL A CA 1
ATOM 812 C C . VAL A 1 104 ? 8.229 -6.264 -6.655 1.00 91.44 104 VAL A C 1
ATOM 814 O O . VAL A 1 104 ? 7.653 -6.536 -7.700 1.00 91.44 104 VAL A O 1
ATOM 817 N N . GLU A 1 105 ? 9.550 -6.421 -6.529 1.00 93.50 105 GLU A N 1
ATOM 818 C CA . GLU A 1 105 ? 10.411 -6.907 -7.618 1.00 93.50 105 GLU A CA 1
ATOM 819 C C . GLU A 1 105 ? 10.070 -8.344 -8.048 1.00 93.50 105 GLU A C 1
ATOM 821 O O . GLU A 1 105 ? 10.075 -8.669 -9.242 1.00 93.50 105 GLU A O 1
ATOM 826 N N . ARG A 1 106 ? 9.732 -9.209 -7.083 1.00 94.44 106 ARG A N 1
ATOM 827 C CA . ARG A 1 106 ? 9.308 -10.586 -7.368 1.00 94.44 106 ARG A CA 1
ATOM 828 C C . ARG A 1 106 ? 7.961 -10.606 -8.079 1.00 94.44 106 ARG A C 1
ATOM 830 O O . ARG A 1 106 ? 7.854 -11.242 -9.122 1.00 94.44 106 ARG A O 1
ATOM 837 N N . GLU A 1 107 ? 6.973 -9.879 -7.562 1.00 94.38 107 GLU A N 1
ATOM 838 C CA . GLU A 1 107 ? 5.643 -9.791 -8.179 1.00 94.38 107 GLU A CA 1
ATOM 839 C C . GLU A 1 107 ? 5.716 -9.143 -9.574 1.00 94.38 107 GLU A C 1
ATOM 841 O O . GLU A 1 107 ? 5.123 -9.642 -10.525 1.00 94.38 107 GLU A O 1
ATOM 846 N N . TYR A 1 108 ? 6.534 -8.100 -9.748 1.00 95.31 108 TYR A N 1
ATOM 847 C CA . TYR A 1 108 ? 6.820 -7.485 -11.048 1.00 95.31 108 TYR A CA 1
ATOM 848 C C . TYR A 1 108 ? 7.343 -8.502 -12.066 1.00 95.31 108 TYR A C 1
ATOM 850 O O . TYR A 1 108 ? 6.951 -8.468 -13.233 1.00 95.31 108 TYR A O 1
ATOM 858 N N . SER A 1 109 ? 8.225 -9.406 -11.634 1.00 94.31 109 SER A N 1
ATOM 859 C CA . SER A 1 109 ? 8.782 -10.442 -12.505 1.00 94.31 109 SER A CA 1
ATOM 860 C C . SER A 1 109 ? 7.701 -11.435 -12.937 1.00 94.31 109 SER A C 1
ATOM 862 O O . SER A 1 109 ? 7.617 -11.750 -14.121 1.00 94.31 109 SER A O 1
ATOM 864 N N . VAL A 1 110 ? 6.824 -11.839 -12.011 1.00 95.94 110 VAL A N 1
ATOM 865 C CA . VAL A 1 110 ? 5.662 -12.697 -12.305 1.00 95.94 110 VAL A CA 1
ATOM 866 C C . VAL A 1 110 ? 4.729 -12.028 -13.316 1.00 95.94 110 VAL A C 1
ATOM 868 O O . VAL A 1 110 ? 4.378 -12.634 -14.323 1.00 95.94 110 VAL A O 1
ATOM 871 N N . ILE A 1 111 ? 4.385 -10.753 -13.122 1.00 93.88 111 ILE A N 1
ATOM 872 C CA . ILE A 1 111 ? 3.510 -10.023 -14.054 1.00 93.88 111 ILE A CA 1
ATOM 873 C C . ILE A 1 111 ? 4.184 -9.835 -15.418 1.00 93.88 111 ILE A C 1
ATOM 875 O O . ILE A 1 111 ? 3.533 -9.926 -16.458 1.00 93.88 111 ILE A O 1
ATOM 879 N N . CYS A 1 112 ? 5.497 -9.593 -15.449 1.00 94.56 112 CYS A N 1
ATOM 880 C CA . CYS A 1 112 ? 6.237 -9.545 -16.707 1.00 94.56 112 CYS A CA 1
ATOM 881 C C . CYS A 1 112 ? 6.112 -10.871 -17.473 1.00 94.56 112 CYS A C 1
ATOM 883 O O . CYS A 1 112 ? 5.898 -10.839 -18.684 1.00 94.56 112 CYS A O 1
ATOM 885 N N . GLU A 1 113 ? 6.179 -12.017 -16.791 1.00 94.00 113 GLU A N 1
ATOM 886 C CA . GLU A 1 113 ? 5.941 -13.330 -17.401 1.00 94.00 113 GLU A CA 1
ATOM 887 C C . GLU A 1 113 ? 4.492 -13.482 -17.895 1.00 94.00 113 GLU A C 1
ATOM 889 O O . GLU A 1 113 ? 4.293 -13.854 -19.054 1.00 94.00 113 GLU A O 1
ATOM 894 N N . GLU A 1 114 ? 3.493 -13.114 -17.079 1.00 93.56 114 GLU A N 1
ATOM 895 C CA . GLU A 1 114 ? 2.064 -13.116 -17.455 1.00 93.56 114 GLU A CA 1
ATOM 896 C C . GLU A 1 114 ? 1.810 -12.314 -18.743 1.00 93.56 114 GLU A C 1
ATOM 898 O O . GLU A 1 114 ? 1.067 -12.745 -19.626 1.00 93.56 114 GLU A O 1
ATOM 903 N N . LEU A 1 115 ? 2.475 -11.164 -18.884 1.00 92.38 115 LEU A N 1
ATOM 904 C CA . LEU A 1 115 ? 2.336 -10.252 -20.021 1.00 92.38 115 LEU A CA 1
ATOM 905 C C . LEU A 1 115 ? 3.323 -10.532 -21.167 1.00 92.38 115 LEU A C 1
ATOM 907 O O . LEU A 1 115 ? 3.392 -9.753 -22.124 1.00 92.38 115 LEU A O 1
ATOM 911 N N . SER A 1 116 ? 4.108 -11.616 -21.090 1.00 93.81 116 SER A N 1
ATOM 912 C CA . SER A 1 116 ? 5.156 -11.955 -22.068 1.00 93.81 116 SER A CA 1
ATOM 913 C C . SER A 1 116 ? 6.140 -10.800 -22.335 1.00 93.81 116 SER A C 1
ATOM 915 O O . SER A 1 116 ? 6.577 -10.560 -23.465 1.00 93.81 116 SER A O 1
ATOM 917 N N . LYS A 1 117 ? 6.486 -10.049 -21.285 1.00 92.56 117 LYS A N 1
ATOM 918 C CA . LYS A 1 117 ? 7.469 -8.962 -21.289 1.00 92.56 117 LYS A CA 1
ATOM 919 C C . LYS A 1 117 ? 8.777 -9.432 -20.669 1.00 92.56 117 LYS A C 1
ATOM 921 O O . LYS A 1 117 ? 8.807 -10.215 -19.726 1.00 92.56 117 LYS A O 1
ATOM 926 N N . LYS A 1 118 ? 9.889 -8.906 -21.179 1.00 92.81 118 LYS A N 1
ATOM 927 C CA . LYS A 1 118 ? 11.199 -9.148 -20.576 1.00 92.81 118 LYS A CA 1
ATOM 928 C C . LYS A 1 118 ? 11.350 -8.257 -19.334 1.00 92.81 118 LYS A C 1
ATOM 930 O O . LYS A 1 118 ? 11.229 -7.043 -19.494 1.00 92.81 118 LYS A O 1
ATOM 935 N N . PRO A 1 119 ? 11.632 -8.811 -18.142 1.00 92.31 119 PRO A N 1
ATOM 936 C CA . PRO A 1 119 ? 11.837 -8.001 -16.950 1.00 92.31 119 PRO A CA 1
ATOM 937 C C . PRO A 1 119 ? 13.095 -7.136 -17.083 1.00 92.31 119 PRO A C 1
ATOM 939 O O . PRO A 1 119 ? 14.078 -7.516 -17.732 1.00 92.31 119 PRO A O 1
ATOM 942 N N . LEU A 1 120 ? 13.054 -5.963 -16.458 1.00 92.50 120 LEU A N 1
ATOM 943 C CA . LEU A 1 120 ? 14.208 -5.083 -16.310 1.00 92.50 120 LEU A CA 1
ATOM 944 C C . LEU A 1 120 ? 15.276 -5.726 -15.420 1.00 92.50 120 LEU A C 1
ATOM 946 O O . LEU A 1 120 ? 14.985 -6.553 -14.558 1.00 92.50 120 LEU A O 1
ATOM 950 N N . GLY A 1 121 ? 16.530 -5.308 -15.602 1.00 91.69 121 GLY A N 1
ATOM 951 C CA . GLY A 1 121 ? 17.585 -5.643 -14.647 1.00 91.69 121 GLY A CA 1
ATOM 952 C C . GLY A 1 121 ? 17.383 -4.912 -13.316 1.00 91.69 121 GLY A C 1
ATOM 953 O O . GLY A 1 121 ? 16.835 -3.810 -13.296 1.00 91.69 121 GLY A O 1
ATOM 954 N N . HIS A 1 122 ? 17.901 -5.483 -12.225 1.00 89.00 122 HIS A N 1
ATOM 955 C CA . HIS A 1 122 ? 17.749 -4.970 -10.855 1.00 89.00 122 HIS A CA 1
ATOM 956 C C . HIS A 1 122 ? 17.968 -3.450 -10.745 1.00 89.00 122 HIS A C 1
ATOM 958 O O . HIS A 1 122 ? 17.114 -2.716 -10.263 1.00 89.00 122 HIS A O 1
ATOM 964 N N . THR A 1 123 ? 19.083 -2.933 -11.270 1.00 89.19 123 THR A N 1
ATOM 965 C CA . THR A 1 123 ? 19.406 -1.497 -11.193 1.00 89.19 123 THR A CA 1
ATOM 966 C C . THR A 1 123 ? 18.384 -0.609 -11.910 1.00 89.19 123 THR A C 1
ATOM 968 O O . THR A 1 123 ? 18.057 0.461 -11.405 1.00 89.19 123 THR A O 1
ATOM 971 N N . GLN A 1 124 ? 17.863 -1.044 -13.061 1.00 90.19 124 GLN A N 1
ATOM 972 C CA . GLN A 1 124 ? 16.846 -0.295 -13.810 1.00 90.19 124 GLN A CA 1
ATOM 973 C C . GLN A 1 124 ? 15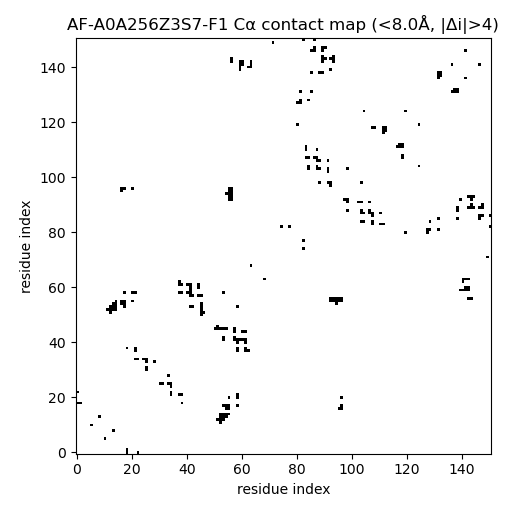.486 -0.361 -13.113 1.00 90.19 124 GLN A C 1
ATOM 975 O O . GLN A 1 124 ? 14.792 0.648 -13.030 1.00 90.19 124 GLN A O 1
ATOM 980 N N . PHE A 1 125 ? 15.138 -1.525 -12.557 1.00 92.12 125 PHE A N 1
ATOM 981 C CA . PHE A 1 125 ? 13.938 -1.684 -11.744 1.00 92.12 125 PHE A CA 1
ATOM 982 C C . PHE A 1 125 ? 13.926 -0.680 -10.581 1.00 92.12 125 PHE A C 1
ATOM 984 O O . PHE A 1 125 ? 12.954 0.058 -10.419 1.00 92.12 125 PHE A O 1
ATOM 991 N N . TRP A 1 126 ? 15.029 -0.591 -9.830 1.00 90.00 126 TRP A N 1
ATOM 992 C CA . TRP A 1 126 ? 15.166 0.346 -8.711 1.00 90.00 126 TRP A CA 1
ATOM 993 C C . TRP A 1 126 ? 15.070 1.812 -9.127 1.00 90.00 126 TRP A C 1
ATOM 995 O O . TRP A 1 126 ? 14.501 2.611 -8.387 1.00 90.00 126 TRP A O 1
ATOM 1005 N N . GLN A 1 127 ? 15.624 2.176 -10.287 1.00 89.38 127 GLN A N 1
ATOM 1006 C CA . GLN A 1 127 ? 15.519 3.540 -10.808 1.00 89.38 127 GLN A CA 1
ATOM 1007 C C . GLN A 1 127 ? 14.056 3.918 -11.053 1.00 89.38 127 GLN A C 1
ATOM 1009 O O . GLN A 1 127 ? 13.595 4.915 -10.505 1.00 89.38 127 GLN A O 1
ATOM 1014 N N . TYR A 1 128 ? 13.306 3.080 -11.770 1.00 88.19 128 TYR A N 1
ATOM 1015 C CA . TYR A 1 128 ? 11.897 3.351 -12.069 1.00 88.19 128 TYR A CA 1
ATOM 1016 C C . TYR A 1 128 ? 10.999 3.316 -10.836 1.00 88.19 128 TYR A C 1
ATOM 1018 O O . TYR A 1 128 ? 10.120 4.164 -10.702 1.00 88.19 128 TYR A O 1
ATOM 1026 N N . LEU A 1 129 ? 11.262 2.418 -9.885 1.00 86.19 129 LEU A N 1
ATOM 1027 C CA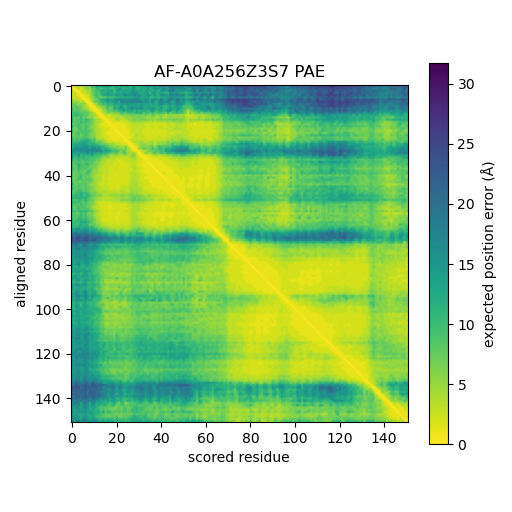 . LEU A 1 129 ? 10.502 2.389 -8.639 1.00 86.19 129 LEU A CA 1
ATOM 1028 C C . LEU A 1 129 ? 10.768 3.635 -7.783 1.00 86.19 129 LEU A C 1
ATOM 1030 O O . LEU A 1 129 ? 9.875 4.146 -7.109 1.00 86.19 129 LEU A O 1
ATOM 1034 N N . LYS A 1 130 ? 12.004 4.144 -7.802 1.00 85.06 130 LYS A N 1
ATOM 1035 C CA . LYS A 1 130 ? 12.340 5.394 -7.119 1.00 85.06 130 LYS A CA 1
ATOM 1036 C C . LYS A 1 130 ? 11.650 6.584 -7.778 1.00 85.06 130 LYS A C 1
ATOM 1038 O O . LYS A 1 130 ? 11.121 7.422 -7.058 1.00 85.06 130 LYS A O 1
ATOM 1043 N N . GLU A 1 131 ? 11.635 6.637 -9.108 1.00 83.75 131 GLU A N 1
ATOM 1044 C CA . GLU A 1 131 ? 10.912 7.663 -9.867 1.00 83.75 131 GLU A CA 1
ATOM 1045 C C . GLU A 1 131 ? 9.417 7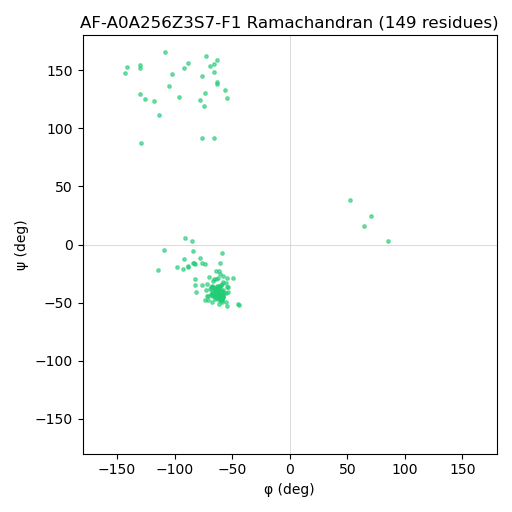.657 -9.520 1.00 83.75 131 GLU A C 1
ATOM 1047 O O . GLU A 1 131 ? 8.872 8.712 -9.197 1.00 83.75 131 GLU A O 1
ATOM 1052 N N . LEU A 1 132 ? 8.797 6.471 -9.457 1.00 78.44 132 LEU A N 1
ATOM 1053 C CA . LEU A 1 132 ? 7.401 6.295 -9.040 1.00 78.44 132 LEU A CA 1
ATOM 1054 C C . LEU A 1 132 ? 7.119 6.847 -7.637 1.00 78.44 132 LEU A C 1
ATOM 1056 O O . LEU A 1 132 ? 6.113 7.519 -7.443 1.00 78.44 132 LEU A O 1
ATOM 1060 N N . ASN A 1 133 ? 8.014 6.626 -6.671 1.00 72.56 133 ASN A N 1
ATOM 1061 C CA . ASN A 1 133 ? 7.859 7.165 -5.313 1.00 72.56 133 ASN A CA 1
ATOM 1062 C C . ASN A 1 133 ? 8.121 8.678 -5.206 1.00 72.56 133 ASN A C 1
ATOM 1064 O O . ASN A 1 133 ? 7.773 9.283 -4.197 1.00 72.56 133 ASN A O 1
ATOM 1068 N N . THR A 1 134 ? 8.768 9.289 -6.202 1.00 66.56 134 THR A N 1
ATOM 1069 C CA . THR A 1 134 ? 8.989 10.746 -6.253 1.00 66.56 134 THR A CA 1
ATOM 1070 C C . THR A 1 134 ? 7.895 11.506 -6.997 1.00 66.56 134 THR A C 1
ATOM 1072 O O . THR A 1 134 ? 7.849 12.735 -6.920 1.00 66.56 134 THR A O 1
ATOM 1075 N N . THR A 1 135 ? 7.023 10.804 -7.722 1.00 61.69 135 THR A N 1
ATOM 1076 C CA . THR A 1 135 ? 5.814 11.389 -8.311 1.00 61.69 135 THR A CA 1
ATOM 1077 C C . THR A 1 135 ? 4.872 11.896 -7.213 1.00 61.69 135 THR A C 1
ATOM 1079 O O . THR A 1 135 ? 4.934 11.449 -6.074 1.00 61.69 135 THR A O 1
ATOM 1082 N N . GLN A 1 136 ? 3.966 12.819 -7.555 1.00 52.47 136 GLN A N 1
ATOM 1083 C CA . GLN A 1 136 ? 2.965 13.396 -6.635 1.00 52.47 136 GLN A CA 1
ATOM 1084 C C . GLN A 1 136 ? 2.012 12.372 -5.990 1.00 52.47 136 GLN A C 1
ATOM 1086 O O . GLN A 1 136 ? 1.218 12.749 -5.133 1.00 52.47 136 GLN A O 1
ATOM 1091 N N . ILE A 1 137 ? 2.076 11.113 -6.420 1.00 58.72 137 ILE A N 1
ATOM 1092 C CA . ILE A 1 137 ? 1.285 10.004 -5.916 1.00 58.72 137 ILE A CA 1
ATOM 1093 C C . ILE A 1 137 ? 2.246 8.898 -5.500 1.00 58.72 137 ILE A C 1
ATOM 1095 O O . ILE A 1 137 ? 3.042 8.433 -6.319 1.00 58.72 137 ILE A O 1
ATOM 1099 N N . THR A 1 138 ? 2.145 8.450 -4.250 1.00 63.00 138 THR A N 1
ATOM 1100 C CA . THR A 1 138 ? 2.802 7.217 -3.822 1.00 63.00 138 THR A CA 1
ATOM 1101 C C . THR A 1 138 ? 1.883 6.026 -4.069 1.00 63.00 138 THR A C 1
ATOM 1103 O O . THR A 1 138 ? 0.659 6.142 -4.104 1.00 63.00 138 THR A O 1
ATOM 1106 N N . ILE A 1 139 ? 2.466 4.835 -4.197 1.00 59.84 139 ILE A N 1
ATOM 1107 C CA . ILE A 1 139 ? 1.710 3.585 -4.374 1.00 59.84 139 ILE A CA 1
ATOM 1108 C C . ILE A 1 139 ? 0.780 3.307 -3.166 1.00 59.84 139 ILE A C 1
ATOM 1110 O O . ILE A 1 139 ? -0.141 2.502 -3.259 1.00 59.84 139 ILE A O 1
ATOM 1114 N N . ALA A 1 140 ? 1.002 3.982 -2.032 1.00 59.47 140 ALA A N 1
ATOM 1115 C CA . ALA A 1 140 ? 0.168 3.890 -0.838 1.00 59.47 140 ALA A CA 1
ATOM 1116 C C . ALA A 1 140 ? -1.072 4.804 -0.872 1.00 59.47 140 ALA A C 1
ATOM 1118 O O . ALA A 1 140 ? -1.987 4.602 -0.073 1.00 59.47 140 ALA A O 1
ATOM 1119 N N . ASP A 1 141 ? -1.114 5.792 -1.771 1.00 63.06 141 ASP A N 1
ATOM 1120 C CA . ASP A 1 141 ? -2.179 6.800 -1.812 1.00 63.06 141 ASP A CA 1
ATOM 1121 C C . ASP A 1 141 ? -3.380 6.393 -2.669 1.00 63.06 141 ASP A C 1
ATOM 1123 O O . ASP A 1 141 ? -4.460 6.956 -2.493 1.00 63.06 141 ASP A O 1
ATOM 1127 N N . ILE A 1 142 ? -3.212 5.424 -3.576 1.00 68.25 142 ILE A N 1
ATOM 1128 C CA . ILE A 1 142 ? -4.293 4.935 -4.439 1.00 68.25 142 ILE A CA 1
ATOM 1129 C C . ILE A 1 142 ? -4.778 3.566 -3.933 1.00 68.25 142 ILE A C 1
ATOM 1131 O O . ILE A 1 142 ? -3.949 2.699 -3.636 1.00 68.25 142 ILE A O 1
ATOM 1135 N N . PRO A 1 143 ? -6.101 3.323 -3.873 1.00 72.75 143 PRO A N 1
ATOM 1136 C CA . PRO A 1 143 ? -6.652 1.995 -3.635 1.00 72.75 143 PRO A CA 1
ATOM 1137 C C . PRO A 1 143 ? -6.138 1.002 -4.679 1.00 72.75 143 PRO A C 1
ATOM 1139 O O . PRO A 1 143 ? -6.161 1.268 -5.885 1.00 72.75 143 PRO A O 1
ATOM 1142 N N . ALA A 1 144 ? -5.696 -0.170 -4.230 1.00 74.31 144 ALA A N 1
ATOM 1143 C CA . ALA A 1 144 ? -5.194 -1.200 -5.126 1.00 74.31 144 ALA A CA 1
ATOM 1144 C C . ALA A 1 144 ? -6.258 -1.632 -6.144 1.00 74.31 144 ALA A C 1
ATOM 1146 O O . ALA A 1 144 ? -5.930 -1.925 -7.292 1.00 74.31 144 ALA A O 1
ATOM 1147 N N . GLU A 1 145 ? -7.531 -1.652 -5.746 1.00 73.31 145 GLU A N 1
ATOM 1148 C CA . GLU A 1 145 ? -8.650 -1.976 -6.636 1.00 73.31 145 GLU A CA 1
ATOM 1149 C C . GLU A 1 145 ? -8.793 -1.025 -7.824 1.00 73.31 145 GLU A C 1
ATOM 1151 O O . GLU A 1 145 ? -9.113 -1.473 -8.926 1.00 73.31 145 GLU A O 1
ATOM 1156 N N . GLU A 1 146 ? -8.547 0.266 -7.620 1.00 73.94 146 GLU A N 1
ATOM 1157 C CA . GLU A 1 146 ? -8.659 1.271 -8.674 1.00 73.94 146 GLU A CA 1
ATOM 1158 C C . GLU A 1 146 ? -7.530 1.115 -9.696 1.00 73.94 146 GLU A C 1
ATOM 1160 O O . GLU A 1 146 ? -7.795 1.052 -10.898 1.00 73.94 146 GLU A O 1
ATOM 1165 N N . ILE A 1 147 ? -6.296 0.905 -9.222 1.00 75.19 147 ILE A N 1
ATOM 1166 C CA . ILE A 1 147 ? -5.144 0.604 -10.086 1.00 75.19 147 ILE A CA 1
ATOM 1167 C C . ILE A 1 147 ? -5.387 -0.683 -10.884 1.00 75.19 147 ILE A C 1
ATOM 1169 O O . ILE A 1 147 ? -5.174 -0.704 -12.092 1.00 75.19 147 ILE A O 1
ATOM 1173 N N . ILE A 1 148 ? -5.834 -1.756 -10.222 1.00 77.44 148 ILE A N 1
ATOM 1174 C CA . ILE A 1 148 ? -6.060 -3.065 -10.858 1.00 77.44 148 ILE A CA 1
ATOM 1175 C C . ILE A 1 148 ? -7.217 -3.016 -11.864 1.00 77.44 148 ILE A C 1
ATOM 1177 O O . ILE A 1 148 ? -7.221 -3.777 -12.823 1.00 77.44 148 ILE A O 1
ATOM 1181 N N . ARG A 1 149 ? -8.234 -2.177 -11.644 1.00 78.06 149 ARG A N 1
ATOM 1182 C CA . ARG A 1 149 ? -9.331 -2.013 -12.608 1.00 78.06 149 ARG A CA 1
ATOM 1183 C C . ARG A 1 149 ? -8.877 -1.253 -13.854 1.00 78.06 149 ARG A C 1
ATOM 1185 O O . ARG A 1 149 ? -9.422 -1.499 -14.928 1.00 78.06 149 ARG A O 1
ATOM 1192 N N . TYR A 1 150 ? -7.963 -0.305 -13.685 1.00 78.44 150 TYR A N 1
ATOM 1193 C CA . TYR A 1 150 ? -7.508 0.570 -14.756 1.00 78.44 150 TYR A CA 1
ATOM 1194 C C . TYR A 1 150 ? -6.440 -0.079 -15.655 1.00 78.44 150 TYR A C 1
ATOM 1196 O O . TYR A 1 150 ? -6.499 0.092 -16.872 1.00 78.44 150 TYR A O 1
ATOM 1204 N N . LEU A 1 151 ? -5.489 -0.821 -15.068 1.00 76.81 151 LEU A N 1
ATOM 1205 C CA . LEU A 1 151 ? -4.384 -1.511 -15.760 1.00 76.81 151 LEU A CA 1
ATOM 1206 C C . LEU A 1 151 ? -4.731 -2.952 -16.160 1.00 76.81 151 LEU A C 1
ATOM 1208 O O . LEU A 1 151 ? -4.427 -3.323 -17.317 1.00 76.81 151 LEU A O 1
#

Secondary structure (DSSP, 8-state):
-HHHHHHHS-TTSB-TTHHHHHHHHHHTTT-HHHHHHHHHHHHHHHHHTT-SSB-HHHHHHHHHHHS----HHHHHHS-HHHHHHHHHHHHHHTT-S---HHHHHHHHHHHHHHTTPPPPPHHHHHHHHHHHHHSSS-TTTS-HHHHHHH-

Solvent-accessible surface area (backbone atoms only — not comparable to full-atom values): 8465 Å² total; per-residue (Å²): 109,67,78,56,46,70,74,74,44,65,88,82,32,55,44,87,54,32,64,58,51,40,49,60,68,22,55,84,71,70,37,73,66,56,33,53,51,38,51,53,43,9,46,52,51,18,53,77,71,72,41,78,50,29,42,42,42,30,45,23,43,29,50,30,72,76,52,74,70,82,52,63,71,56,58,71,69,44,52,73,67,48,47,42,44,52,47,23,41,22,65,54,32,56,81,30,73,71,82,53,72,71,56,31,54,52,42,27,44,52,51,22,56,78,67,76,43,85,67,72,55,71,72,59,46,53,51,48,54,51,51,47,60,71,43,104,54,43,83,78,60,52,31,29,66,61,53,62,71,72,106

Foldseek 3Di:
DVVVCVVPADPPQEDPVQLVLLVVVCVVVPDPVSSVQLVVQLSVVCVVVVHSHRALLSSLVSLCVVPVDPCVVVLVPDDPLLLLLLLLLLVVCLHPLDDDPVSSLVSSCVVCVVVVHDDDDPVVNVVSLVVQCPPPDHSNNHRSVVSNVND

Radius of gyration: 16.36 Å; Cα contacts (8 Å, |Δi|>4): 158; chains: 1; bounding box: 40×30×45 Å

Mean predicted aligned error: 7.97 Å

Sequence (151 aa):
MEQRIELALYPGSVDLEVPDLIADMSEETGDARFAIELLGRAAEIAEERGEELVTPEHARAAKAYTKPYIYEDIVDSLNIHQQIQLLAAARLLRKKAYTTTGEVEREYSVICEELSKKPLGHTQFWQYLKELNTTQITIADIPAEEIIRYL

Nearest PDB structures (foldseek):
  1fnn-assembly2_B  TM=8.103E-01  e=3.599E-07  Pyrobaculum aerophilum
  2v1u-assembly1_A  TM=4.914E-01  e=4.806E-05  Aeropyrum pernix
  2qby-assembly1_A  TM=5.013E-01  e=3.335E-04  Saccharolobus solfataricus
  7jk5-assembly1_A  TM=5.093E-01  e=7.540E-04  Drosophila melanogaster
  4xgc-assembly1_A  TM=5.382E-01  e=1.077E-03  Drosophila melanogaster

pLDDT: mean 80.7, std 11.12, range [52.47, 95.94]